Protein AF-M3A939-F1 (afdb_monomer)

Nearest PDB structures (foldseek):
  7mo4-assembly2_D  TM=4.349E-01  e=9.470E+00  Rattus norvegicus
  7mns-assembly1_B  TM=2.821E-01  e=8.846E+00  Homo sapiens

Organism: NCBI:txid1244869

Foldseek 3Di:
DDDDDPCVVVVFDPDWAAAPPPRDTPRPPPWDADPVRHIPVVVVVVVVVD

pLDDT: mean 91.91, std 5.85, range [68.06, 97.31]

Mean predicted aligned error: 4.43 Å

Solvent-accessible surface area (backbone atoms only — not comparable to full-atom values): 3301 Å² total; per-residue (Å²): 134,86,88,76,69,61,48,74,75,67,68,47,66,87,76,81,46,55,20,80,85,73,66,50,52,60,66,43,88,94,58,49,68,51,96,86,37,41,33,50,67,59,54,50,55,52,61,75,73,108

Sequence (50 aa):
MQKHDIITKYNLPREVKFCKKCTISNQRPRIAFDEHGVCSACNYAEFKRA

Radius of gyration: 13.59 Å; Cα contacts (8 Å, |Δi|>4): 47; chains: 1; bounding box: 31×18×38 Å

Secondary structure (DSSP, 8-state):
-PPP-HHHHTT--SS--B-TTT--BTTSTT--B-TTS-BHHHHHHHHTT-

Structure (mmCIF, N/CA/C/O backbone):
data_AF-M3A939-F1
#
_entry.id   AF-M3A939-F1
#
loop_
_atom_site.group_PDB
_atom_site.id
_atom_site.type_symbol
_atom_site.label_atom_id
_atom_site.label_alt_id
_atom_site.label_comp_id
_atom_site.label_asym_id
_atom_site.label_entity_id
_atom_site.label_seq_id
_atom_site.pdbx_PDB_ins_code
_atom_site.Cartn_x
_atom_site.Cartn_y
_atom_site.Cartn_z
_atom_site.occupancy
_atom_site.B_iso_or_equiv
_atom_site.auth_seq_id
_atom_site.auth_comp_id
_atom_site.auth_asym_id
_atom_site.auth_atom_id
_atom_site.pdbx_PDB_model_num
ATOM 1 N N . MET A 1 1 ? -16.378 -8.554 27.034 1.00 68.06 1 MET A N 1
ATOM 2 C CA . MET A 1 1 ? -15.259 -8.243 26.113 1.00 68.06 1 MET A CA 1
ATOM 3 C C . MET A 1 1 ? -15.150 -6.729 25.994 1.00 68.06 1 MET A C 1
ATOM 5 O O . MET A 1 1 ? -16.152 -6.102 25.682 1.00 68.06 1 MET A O 1
ATOM 9 N N . GLN A 1 2 ? -13.987 -6.142 26.289 1.00 80.25 2 GLN A N 1
ATOM 10 C CA . GLN A 1 2 ? -13.763 -4.695 26.149 1.00 80.25 2 GLN A CA 1
ATOM 11 C C . GLN A 1 2 ? -13.480 -4.352 24.676 1.00 80.25 2 GLN A C 1
ATOM 13 O O . GLN A 1 2 ? -12.617 -4.980 24.054 1.00 80.25 2 GLN A O 1
ATOM 18 N N . LYS A 1 3 ? -14.193 -3.370 24.110 1.00 81.25 3 LYS A N 1
ATOM 19 C CA . LYS A 1 3 ? -13.910 -2.849 22.762 1.00 81.25 3 LYS A CA 1
ATOM 20 C C . LYS A 1 3 ? -12.698 -1.922 22.841 1.00 81.25 3 LYS A C 1
ATOM 22 O O . LYS A 1 3 ? -12.708 -0.966 23.605 1.00 81.25 3 LYS A O 1
ATOM 27 N N . HIS A 1 4 ? -11.665 -2.212 22.058 1.00 83.44 4 HIS A N 1
ATOM 28 C CA . HIS A 1 4 ? -10.470 -1.377 21.972 1.00 83.44 4 HIS A CA 1
ATOM 29 C C . HIS A 1 4 ? -10.522 -0.537 20.697 1.00 83.44 4 HIS A C 1
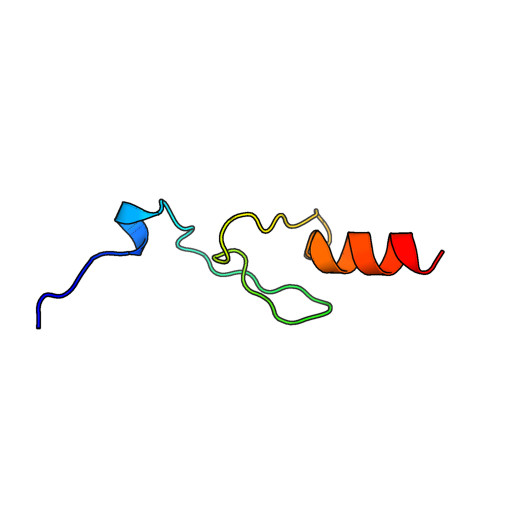ATOM 31 O O . HIS A 1 4 ? -10.735 -1.083 19.614 1.00 83.44 4 HIS A O 1
ATOM 37 N N . ASP A 1 5 ? -10.292 0.771 20.819 1.00 87.69 5 ASP A N 1
ATOM 38 C CA . ASP A 1 5 ? -10.131 1.654 19.663 1.00 87.69 5 ASP A CA 1
ATOM 39 C C . ASP A 1 5 ? -8.706 1.539 19.099 1.00 87.69 5 ASP A C 1
ATOM 41 O O . ASP A 1 5 ? -7.761 2.211 19.519 1.00 87.69 5 ASP A O 1
ATOM 45 N N . ILE A 1 6 ? -8.556 0.627 18.143 1.00 88.94 6 ILE A N 1
ATOM 46 C CA . ILE A 1 6 ? -7.292 0.361 17.453 1.00 88.94 6 ILE A CA 1
ATOM 47 C C . ILE A 1 6 ? -6.877 1.483 16.494 1.00 88.94 6 ILE A C 1
ATOM 49 O O . ILE A 1 6 ? -5.684 1.624 16.227 1.00 88.94 6 ILE A O 1
ATOM 53 N N . ILE A 1 7 ? -7.822 2.284 15.991 1.00 86.81 7 ILE A N 1
ATOM 54 C CA . ILE A 1 7 ? -7.528 3.343 15.018 1.00 86.81 7 ILE A CA 1
ATOM 55 C C . ILE A 1 7 ? -6.725 4.435 15.714 1.00 86.81 7 ILE A C 1
ATOM 57 O O . ILE A 1 7 ? -5.656 4.811 15.236 1.00 86.81 7 ILE A O 1
ATOM 61 N N . THR A 1 8 ? -7.199 4.872 16.882 1.00 88.69 8 THR A N 1
ATOM 62 C CA . THR A 1 8 ? -6.517 5.875 17.705 1.00 88.69 8 THR A CA 1
ATOM 63 C C . THR A 1 8 ? -5.214 5.326 18.286 1.00 88.69 8 THR A C 1
ATOM 65 O O . THR A 1 8 ? -4.186 5.993 18.230 1.00 88.69 8 THR A O 1
ATOM 68 N N . LYS A 1 9 ? -5.214 4.077 18.777 1.00 89.12 9 LYS A N 1
ATOM 69 C CA . LYS A 1 9 ? -4.027 3.461 19.397 1.00 89.12 9 LYS A CA 1
ATOM 70 C C . LYS A 1 9 ? -2.817 3.384 18.461 1.00 89.12 9 LYS A C 1
ATOM 72 O O . LYS A 1 9 ? -1.690 3.555 18.914 1.00 89.12 9 LYS A O 1
ATOM 77 N N . TYR A 1 10 ? -3.046 3.093 17.181 1.00 87.75 10 TYR A N 1
ATOM 78 C CA . TYR A 1 10 ? -1.984 2.926 16.182 1.00 87.75 10 TYR A CA 1
ATOM 79 C C . TYR A 1 10 ? -1.927 4.069 15.162 1.00 87.75 10 TYR A C 1
ATOM 81 O O . TYR A 1 10 ? -1.193 3.967 14.181 1.00 87.75 10 TYR A O 1
ATOM 89 N N . ASN A 1 11 ? -2.692 5.143 15.391 1.00 87.06 11 ASN A N 1
ATOM 90 C CA . ASN A 1 11 ? -2.779 6.319 14.529 1.00 87.06 11 ASN A CA 1
ATOM 91 C C . ASN A 1 11 ? -3.013 5.961 13.046 1.00 87.06 11 ASN A C 1
ATOM 93 O O . ASN A 1 11 ? -2.349 6.476 12.143 1.00 87.06 11 ASN A O 1
ATOM 97 N N . LEU A 1 12 ? -3.927 5.014 12.808 1.00 88.19 12 LEU A N 1
ATOM 98 C CA . LEU A 1 12 ? -4.190 4.468 11.478 1.00 88.19 12 LEU A CA 1
ATOM 99 C C . LEU A 1 12 ? -4.956 5.475 10.610 1.00 88.19 12 LEU A C 1
ATOM 101 O O . LEU A 1 12 ? -5.844 6.174 11.109 1.00 88.19 12 LEU A O 1
ATOM 105 N N . PRO A 1 13 ? -4.679 5.523 9.296 1.00 89.44 13 PRO A N 1
ATOM 106 C CA . PRO A 1 13 ? -5.440 6.363 8.385 1.00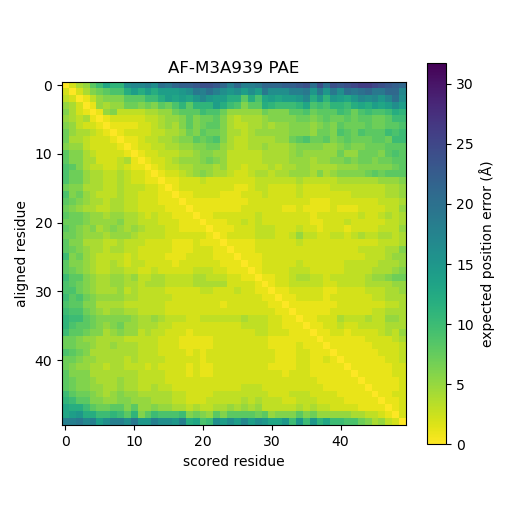 89.44 13 PRO A CA 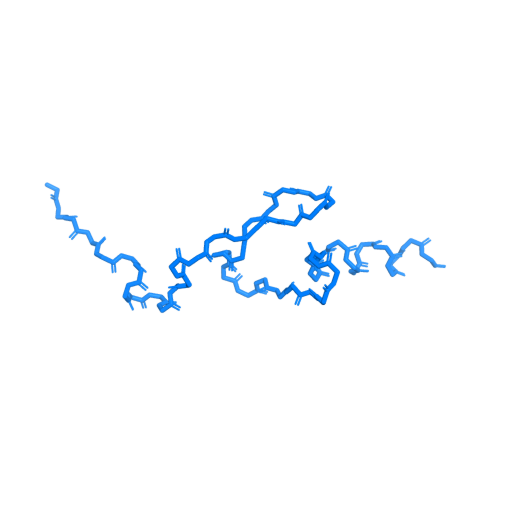1
ATOM 107 C C . PRO A 1 13 ? -6.910 5.923 8.343 1.00 89.44 13 PRO A C 1
ATOM 109 O O . PRO A 1 13 ? -7.217 4.727 8.302 1.00 89.44 13 PRO A O 1
ATOM 112 N N . ARG A 1 14 ? -7.821 6.905 8.334 1.00 89.69 14 ARG A N 1
ATOM 113 C CA . ARG A 1 14 ? -9.269 6.670 8.190 1.00 89.69 14 ARG A CA 1
ATOM 114 C C . ARG A 1 14 ? -9.643 6.262 6.769 1.00 89.69 14 ARG A C 1
ATOM 116 O O . ARG A 1 14 ? -10.527 5.435 6.582 1.00 89.69 14 ARG A O 1
ATOM 123 N N . GLU A 1 15 ? -8.966 6.843 5.783 1.00 92.88 15 GLU A N 1
ATOM 124 C CA . GLU A 1 15 ? -9.139 6.486 4.381 1.00 92.88 15 GLU A CA 1
ATOM 125 C C . GLU A 1 15 ? -8.307 5.238 4.061 1.00 92.88 15 GLU A C 1
ATOM 127 O O . GLU A 1 15 ? -7.072 5.248 4.146 1.00 92.88 15 GLU A O 1
ATOM 132 N N . VAL A 1 16 ? -8.994 4.159 3.689 1.00 93.69 16 VAL A N 1
ATOM 133 C CA . VAL A 1 16 ? -8.357 2.899 3.306 1.00 93.69 16 VAL A CA 1
ATOM 134 C C . VAL A 1 16 ? -8.072 2.909 1.811 1.00 93.69 16 VAL A C 1
ATOM 136 O O . VAL A 1 16 ? -8.979 3.046 0.995 1.00 93.69 16 VAL A O 1
ATOM 139 N N . LYS A 1 17 ? -6.802 2.727 1.456 1.00 94.94 17 LYS A N 1
ATOM 140 C CA . LYS A 1 17 ? -6.330 2.578 0.075 1.00 94.94 17 LYS A CA 1
ATOM 141 C C . LYS A 1 17 ? -5.726 1.198 -0.100 1.00 94.94 17 LYS A C 1
ATOM 143 O O . LYS A 1 17 ? -5.058 0.697 0.805 1.00 94.94 17 LYS A O 1
ATOM 148 N N . PHE A 1 18 ? -5.933 0.609 -1.270 1.00 96.69 18 PHE A N 1
ATOM 149 C CA . PHE A 1 18 ? -5.443 -0.724 -1.596 1.00 96.69 18 PHE A CA 1
ATOM 150 C C . PHE A 1 18 ? -4.374 -0.670 -2.679 1.00 96.69 18 PHE A C 1
ATOM 152 O O . PHE A 1 18 ? -4.443 0.143 -3.599 1.00 96.69 18 PHE A O 1
ATOM 159 N N . CYS A 1 19 ? -3.374 -1.543 -2.566 1.00 97.31 19 CYS A N 1
ATOM 160 C CA . CYS A 1 19 ? -2.331 -1.666 -3.576 1.00 97.31 19 CYS A CA 1
ATOM 161 C C . CYS A 1 19 ? -2.924 -2.195 -4.880 1.00 97.31 19 CYS A C 1
ATOM 163 O O . CYS A 1 19 ? -3.562 -3.251 -4.881 1.00 97.31 19 CYS A O 1
ATOM 165 N N . LYS A 1 20 ? -2.626 -1.524 -5.997 1.00 96.62 20 LYS A N 1
ATOM 166 C CA . LYS A 1 20 ? -3.098 -1.935 -7.329 1.00 96.62 20 LYS A CA 1
ATOM 167 C C . LYS A 1 20 ? -2.587 -3.312 -7.776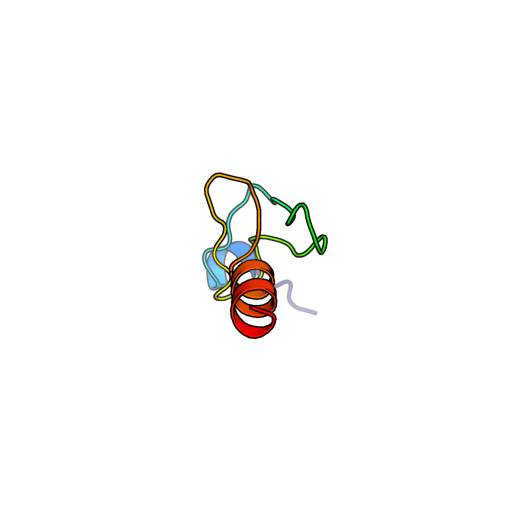 1.00 96.62 20 LYS A C 1
ATOM 169 O O . LYS A 1 20 ? -3.228 -3.942 -8.606 1.00 96.62 20 LYS A O 1
ATOM 174 N N . LYS A 1 21 ? -1.454 -3.785 -7.237 1.00 96.25 21 LYS A N 1
ATOM 175 C CA . LYS A 1 21 ? -0.848 -5.082 -7.601 1.00 96.25 21 LYS A CA 1
ATOM 176 C C . LYS A 1 21 ? -1.268 -6.246 -6.697 1.00 96.25 21 LYS A C 1
ATOM 178 O O . LYS A 1 21 ? -1.367 -7.368 -7.175 1.00 96.25 21 LYS A O 1
ATOM 183 N N . CYS A 1 22 ? -1.463 -6.012 -5.397 1.00 95.38 22 CYS A N 1
ATOM 184 C CA . CYS A 1 22 ? -1.638 -7.097 -4.417 1.00 95.38 22 CYS A CA 1
ATOM 185 C C . CYS A 1 22 ? -2.792 -6.898 -3.430 1.00 95.38 22 CYS A C 1
ATOM 187 O O . CYS A 1 22 ? -2.900 -7.654 -2.468 1.00 95.38 22 CYS A O 1
ATOM 189 N N . THR A 1 23 ? -3.641 -5.882 -3.616 1.00 95.88 23 THR A N 1
ATOM 190 C CA . THR A 1 23 ? -4.822 -5.604 -2.771 1.00 95.88 23 THR A CA 1
ATOM 191 C C . THR A 1 23 ? -4.540 -5.395 -1.275 1.00 95.88 23 THR A C 1
ATOM 193 O O . THR A 1 23 ? -5.459 -5.398 -0.465 1.00 95.88 23 THR A O 1
ATOM 196 N N . ILE A 1 24 ? -3.282 -5.174 -0.872 1.00 95.56 24 ILE A N 1
ATOM 197 C CA . ILE A 1 24 ? -2.937 -4.889 0.529 1.00 95.56 24 ILE A CA 1
ATOM 198 C C . ILE A 1 24 ? -3.368 -3.471 0.918 1.00 95.56 24 ILE A C 1
ATOM 200 O O . ILE A 1 24 ? -3.240 -2.560 0.103 1.00 95.56 24 ILE A O 1
ATOM 204 N N . SER A 1 25 ? -3.847 -3.267 2.147 1.00 95.19 25 SER A N 1
ATOM 205 C CA . SER A 1 25 ? -4.308 -1.957 2.632 1.00 95.19 25 SER A CA 1
ATOM 206 C C . SER A 1 25 ? -3.170 -1.074 3.157 1.00 95.19 25 SER A C 1
ATOM 208 O O . SER A 1 25 ? -2.270 -1.572 3.839 1.00 95.19 25 SER A O 1
ATOM 210 N N . ASN A 1 26 ? -3.281 0.245 2.988 1.00 94.69 26 ASN A N 1
ATOM 211 C CA . ASN A 1 26 ? -2.420 1.256 3.626 1.00 94.69 26 ASN A CA 1
ATOM 212 C C . ASN A 1 26 ? -2.502 1.282 5.166 1.00 94.69 26 ASN A C 1
ATOM 214 O O . ASN A 1 26 ? -1.616 1.834 5.807 1.00 94.69 26 ASN A O 1
ATOM 218 N N . GLN A 1 27 ? -3.518 0.660 5.772 1.00 93.69 27 GLN A N 1
ATOM 219 C CA . GLN A 1 27 ? -3.613 0.487 7.227 1.00 93.69 27 GLN A CA 1
ATOM 220 C C . GLN A 1 27 ? -2.641 -0.565 7.786 1.00 93.69 27 GLN A C 1
ATOM 222 O O . GLN A 1 27 ? -2.537 -0.725 9.001 1.00 93.69 27 GLN A O 1
ATOM 227 N N . ARG A 1 28 ? -1.916 -1.300 6.931 1.00 91.69 28 ARG A N 1
ATOM 228 C CA . ARG A 1 28 ? -0.914 -2.260 7.396 1.00 91.69 28 ARG A CA 1
ATOM 229 C C . ARG A 1 28 ? 0.272 -1.507 8.015 1.00 91.69 28 ARG A C 1
ATOM 231 O O . ARG A 1 28 ? 0.907 -0.722 7.314 1.00 91.69 28 ARG A O 1
ATOM 238 N N . PRO A 1 29 ? 0.646 -1.777 9.277 1.00 88.12 29 PRO A N 1
ATOM 239 C CA . PRO A 1 29 ? 1.788 -1.113 9.893 1.00 88.12 29 PRO A CA 1
ATOM 240 C C . PRO A 1 29 ? 3.055 -1.250 9.038 1.00 88.12 29 PRO A C 1
ATOM 242 O O . PRO A 1 29 ? 3.384 -2.344 8.572 1.00 88.12 29 PRO A O 1
ATOM 245 N N . ARG A 1 30 ? 3.774 -0.136 8.856 1.00 89.00 30 ARG A N 1
ATOM 246 C CA . ARG A 1 30 ? 5.025 -0.032 8.078 1.00 89.00 30 ARG A CA 1
ATOM 247 C C . ARG A 1 30 ? 4.911 -0.294 6.568 1.00 89.00 30 ARG A C 1
ATOM 249 O O . ARG A 1 30 ? 5.940 -0.479 5.920 1.00 89.00 30 ARG A O 1
ATOM 256 N N . ILE A 1 31 ? 3.709 -0.317 5.989 1.00 93.50 31 ILE A N 1
ATOM 257 C CA . ILE A 1 31 ? 3.567 -0.295 4.528 1.00 93.50 31 ILE A CA 1
ATOM 258 C C . ILE A 1 31 ? 3.642 1.153 4.029 1.00 93.50 31 ILE A C 1
ATOM 260 O O . ILE A 1 31 ? 3.024 2.041 4.610 1.00 93.50 31 ILE A O 1
ATOM 264 N N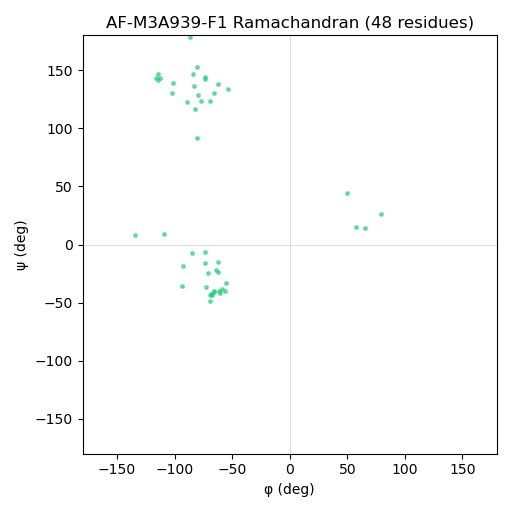 . ALA A 1 32 ? 4.382 1.389 2.948 1.00 94.44 32 ALA A N 1
ATOM 265 C CA . ALA A 1 32 ? 4.395 2.671 2.250 1.00 94.44 32 ALA A CA 1
ATOM 266 C C . ALA A 1 32 ? 3.806 2.484 0.853 1.00 94.44 32 ALA A C 1
ATOM 268 O O . ALA A 1 32 ? 3.945 1.412 0.262 1.00 94.44 32 ALA A O 1
ATOM 269 N N . PHE A 1 33 ? 3.124 3.508 0.356 1.00 96.12 33 PHE A N 1
ATOM 270 C CA . PHE A 1 33 ? 2.553 3.546 -0.985 1.00 96.12 33 PHE A CA 1
ATOM 271 C C . PHE A 1 33 ? 3.269 4.626 -1.783 1.00 96.12 33 PHE A C 1
ATOM 273 O O . PHE A 1 33 ? 3.592 5.676 -1.229 1.00 96.12 33 PHE A O 1
ATOM 280 N N . ASP A 1 34 ? 3.517 4.356 -3.058 1.00 95.44 34 ASP A N 1
ATOM 281 C CA . ASP A 1 34 ? 4.004 5.359 -3.999 1.00 95.44 34 ASP A CA 1
ATOM 282 C C . ASP A 1 34 ? 2.855 6.155 -4.643 1.00 95.44 34 ASP A C 1
ATOM 284 O O . ASP A 1 34 ? 1.669 5.908 -4.396 1.00 95.44 34 ASP A O 1
ATOM 288 N N . GLU A 1 35 ? 3.218 7.109 -5.500 1.00 95.44 35 GLU A N 1
ATOM 289 C CA . GLU A 1 35 ? 2.285 7.970 -6.237 1.00 95.44 35 GLU A CA 1
ATOM 290 C C . GLU A 1 35 ? 1.392 7.190 -7.217 1.00 95.44 35 GLU A C 1
ATOM 292 O O . GLU A 1 35 ? 0.292 7.624 -7.560 1.00 95.44 35 GLU A O 1
ATOM 297 N N . HIS A 1 36 ? 1.817 5.997 -7.638 1.00 95.25 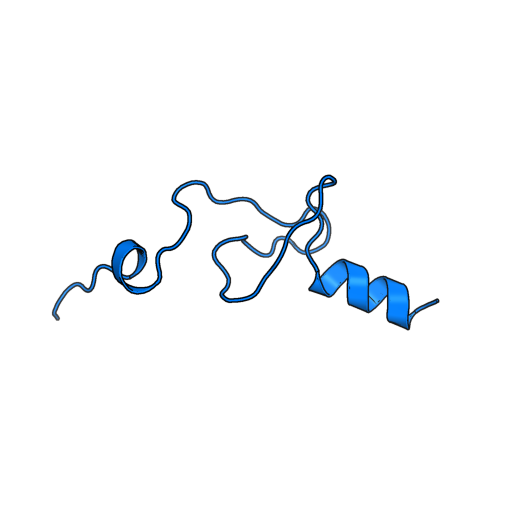36 HIS A N 1
ATOM 298 C CA . HIS A 1 36 ? 1.048 5.133 -8.528 1.00 95.25 36 HIS A CA 1
ATOM 299 C C . HIS A 1 36 ? 0.044 4.249 -7.777 1.00 95.25 36 HIS A C 1
ATOM 301 O O . HIS A 1 36 ? -0.797 3.604 -8.417 1.00 95.25 36 HIS A O 1
ATOM 307 N N . GLY A 1 37 ? 0.075 4.237 -6.442 1.00 95.25 37 GLY A N 1
ATOM 308 C CA . GLY A 1 37 ? -0.770 3.388 -5.605 1.00 95.25 37 GLY A CA 1
ATOM 309 C C . GLY A 1 37 ? -0.261 1.948 -5.501 1.00 95.25 37 GLY A C 1
ATOM 310 O O . GLY A 1 37 ? -1.057 1.025 -5.292 1.00 95.25 37 GLY A O 1
ATOM 311 N N . VAL A 1 38 ? 1.044 1.733 -5.673 1.00 96.94 38 VAL A N 1
ATOM 312 C CA . VAL A 1 38 ? 1.713 0.444 -5.471 1.00 96.94 38 VAL A CA 1
ATOM 313 C C . VAL A 1 38 ? 2.428 0.459 -4.120 1.00 96.94 38 VAL A C 1
ATOM 315 O O . VAL A 1 38 ? 3.001 1.461 -3.695 1.00 96.94 38 VAL A O 1
ATOM 318 N N . CYS A 1 39 ? 2.348 -0.654 -3.390 1.00 97.19 39 CYS A N 1
ATOM 319 C CA . CYS A 1 39 ? 2.964 -0.753 -2.075 1.00 97.19 39 CYS A CA 1
ATOM 320 C C . CYS A 1 39 ? 4.468 -1.051 -2.166 1.00 97.19 39 CYS A C 1
ATOM 322 O O . CYS A 1 39 ? 4.938 -1.728 -3.085 1.00 97.19 39 CYS A O 1
ATOM 324 N N . SER A 1 40 ? 5.214 -0.630 -1.146 1.00 96.81 40 SER A N 1
ATOM 325 C CA . SER A 1 40 ? 6.663 -0.820 -1.041 1.00 96.81 40 SER A CA 1
ATOM 326 C C . SER A 1 40 ? 7.097 -2.282 -1.169 1.00 96.81 40 SER A C 1
ATOM 328 O O . SER A 1 40 ? 8.140 -2.560 -1.750 1.00 96.81 40 SER A O 1
ATOM 330 N N . ALA A 1 41 ? 6.282 -3.229 -0.691 1.00 95.75 41 ALA A N 1
ATOM 331 C CA . ALA A 1 41 ? 6.552 -4.660 -0.828 1.00 95.75 41 ALA A CA 1
ATOM 332 C C . ALA A 1 41 ? 6.503 -5.131 -2.290 1.00 95.75 41 ALA A C 1
ATOM 334 O O . ALA A 1 41 ? 7.352 -5.915 -2.705 1.00 95.75 41 ALA A O 1
ATOM 335 N N . CYS A 1 42 ? 5.540 -4.640 -3.078 1.00 96.62 42 CYS A N 1
ATOM 336 C CA . CYS A 1 42 ? 5.477 -4.930 -4.507 1.00 96.62 42 CYS A CA 1
ATOM 337 C C . CYS A 1 42 ? 6.651 -4.288 -5.247 1.00 96.62 42 CYS A C 1
ATOM 339 O O . CYS A 1 42 ? 7.283 -4.966 -6.045 1.00 96.62 42 CYS A O 1
ATOM 341 N N . ASN A 1 43 ? 6.993 -3.034 -4.944 1.00 96.25 43 ASN A N 1
ATOM 342 C CA . ASN A 1 43 ? 8.148 -2.374 -5.563 1.00 96.25 43 ASN A CA 1
ATOM 343 C C . ASN A 1 43 ? 9.457 -3.108 -5.256 1.00 96.25 43 ASN A C 1
ATOM 345 O O . ASN A 1 43 ? 10.264 -3.334 -6.153 1.00 96.25 43 ASN A O 1
ATOM 349 N N . TYR A 1 44 ? 9.642 -3.557 -4.013 1.00 96.00 44 TYR A N 1
ATOM 350 C CA . TYR A 1 44 ? 10.805 -4.3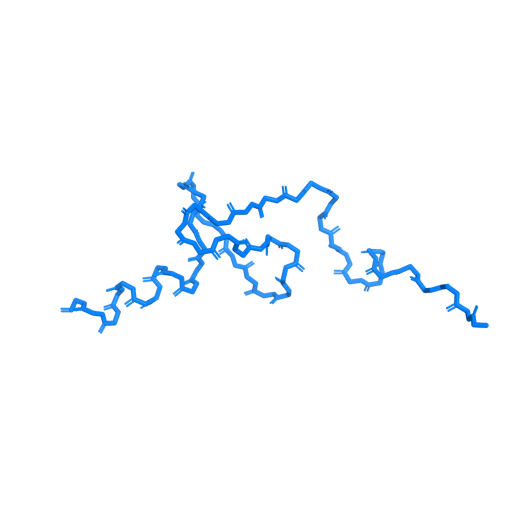55 -3.641 1.00 96.00 44 TYR A CA 1
ATOM 351 C C . TYR A 1 44 ? 10.830 -5.726 -4.332 1.00 96.00 44 TYR A C 1
ATOM 353 O O . TYR A 1 44 ? 11.887 -6.174 -4.768 1.00 96.00 44 TYR A O 1
ATOM 361 N N . ALA A 1 45 ? 9.678 -6.392 -4.464 1.00 96.00 45 ALA A N 1
ATOM 362 C CA . ALA A 1 45 ? 9.585 -7.668 -5.173 1.00 96.00 45 ALA A CA 1
ATOM 363 C C . ALA A 1 45 ? 9.981 -7.538 -6.652 1.00 96.00 45 ALA A C 1
ATOM 365 O O . ALA A 1 45 ? 10.671 -8.411 -7.170 1.00 96.00 45 ALA A O 1
ATOM 366 N N . GLU A 1 46 ? 9.584 -6.447 -7.308 1.00 94.69 46 GLU A N 1
ATOM 367 C CA . GLU A 1 46 ? 9.972 -6.155 -8.692 1.00 94.69 46 GLU A CA 1
ATOM 368 C C . GLU A 1 46 ? 11.464 -5.823 -8.785 1.00 94.69 46 GLU A C 1
ATOM 370 O O . GLU A 1 46 ? 12.155 -6.379 -9.630 1.00 94.69 46 GLU A O 1
ATOM 375 N N . PHE A 1 47 ? 11.986 -5.006 -7.863 1.00 95.19 47 PHE A N 1
ATOM 376 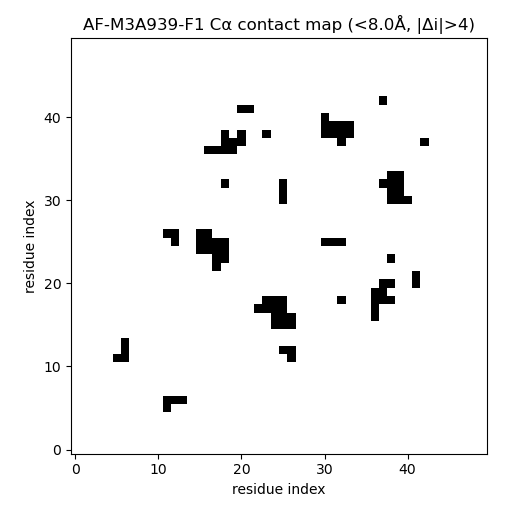C CA . PHE A 1 47 ? 13.417 -4.701 -7.782 1.00 95.19 47 PHE A CA 1
ATOM 377 C C . PHE A 1 47 ? 14.279 -5.962 -7.635 1.00 95.19 47 PHE A C 1
ATOM 379 O O . PHE A 1 47 ? 15.328 -6.059 -8.250 1.00 95.19 47 PHE A O 1
ATOM 386 N N . LYS A 1 48 ? 13.842 -6.945 -6.838 1.00 95.81 48 LYS A N 1
ATOM 387 C CA . LYS A 1 48 ? 14.568 -8.211 -6.638 1.00 95.81 48 LYS A CA 1
ATOM 388 C C . LYS A 1 48 ? 14.493 -9.174 -7.825 1.00 95.81 48 LYS A C 1
ATOM 390 O O . LYS A 1 48 ? 15.229 -10.157 -7.818 1.00 95.81 48 LYS A O 1
ATOM 395 N N . ARG A 1 49 ? 13.565 -8.956 -8.758 1.00 91.81 49 ARG A N 1
ATOM 396 C CA . ARG A 1 49 ? 13.403 -9.761 -9.978 1.00 91.81 49 ARG A CA 1
ATOM 397 C C . ARG A 1 49 ? 14.178 -9.193 -11.169 1.00 91.81 49 ARG A C 1
ATOM 399 O O . ARG A 1 49 ? 14.363 -9.935 -12.130 1.00 91.81 49 ARG A O 1
ATO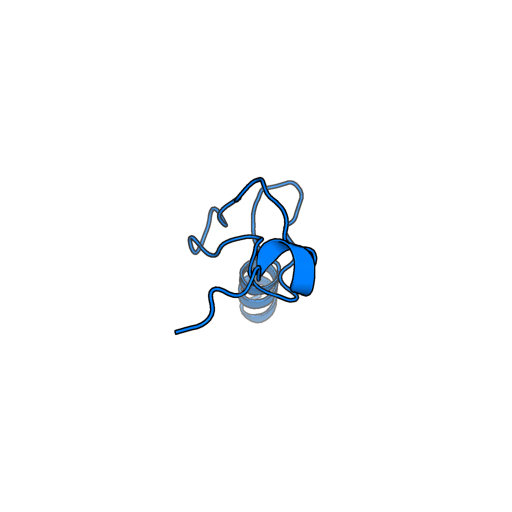M 406 N N . ALA A 1 50 ? 14.562 -7.919 -11.109 1.00 77.12 50 ALA A N 1
ATOM 407 C CA . ALA A 1 50 ? 15.481 -7.276 -12.046 1.00 77.12 50 ALA A CA 1
ATOM 408 C C . ALA A 1 50 ? 16.933 -7.680 -11.749 1.00 77.12 50 ALA A C 1
ATOM 410 O O . ALA A 1 50 ? 17.703 -7.782 -12.727 1.00 77.12 50 ALA A O 1
#